Protein AF-A0A4Y2SI49-F1 (afdb_monomer_lite)

Secondary structure (DSSP, 8-state):
--HHHHHHHHHHHHHHHHHHHHHHHHHTT--SS-TTS-TTS---HHHHHHHHHHHHHHHHHTT--HHHHHHHHHHHHHHHHHHHHHHHHHHHHHHHHHHHHHHHHHHHHHHHHHHHHHHHHHHHHHHHHHHHTTPPPPPPPP----

Sequence (146 aa):
MSGVKRKRNVLNVKQKLEILEKLDNGESASTDAEDVLNEENTISHSAALQSVETLLDYMGQRGFDYGDITAVRQICVDIRQEMNKQQKQRRIADFFKAVNIKRKIPSLMLYGMQRVNVQKATYTADLQWNRVSNREPPAPKPRCYH

pLDDT: mean 71.82, std 12.16, range [45.31, 88.44]

Organism: Araneus ventricosus (NCBI:txid182803)

Structure (mmCIF, N/CA/C/O backbone):
data_AF-A0A4Y2SI49-F1
#
_entry.id   AF-A0A4Y2SI49-F1
#
loop_
_atom_site.group_PDB
_atom_site.id
_atom_site.type_symbol
_atom_site.label_atom_id
_atom_site.label_alt_id
_atom_site.label_comp_id
_atom_site.label_asym_id
_atom_site.label_entity_id
_atom_site.label_seq_id
_atom_site.pdbx_PDB_ins_code
_atom_site.Cartn_x
_atom_site.Cartn_y
_atom_site.Cartn_z
_atom_site.occupancy
_atom_site.B_iso_or_equiv
_atom_site.auth_seq_id
_atom_site.auth_comp_id
_atom_site.auth_asym_id
_atom_site.auth_atom_id
_atom_site.pdbx_PDB_model_num
ATOM 1 N N . MET A 1 1 ? -17.425 8.186 36.166 1.00 56.78 1 MET A N 1
ATOM 2 C CA . MET A 1 1 ? -16.327 8.928 35.488 1.00 56.78 1 MET A CA 1
ATOM 3 C C . MET A 1 1 ? -15.488 8.102 34.487 1.00 56.78 1 MET A C 1
ATOM 5 O O . MET A 1 1 ? -14.523 8.631 33.947 1.00 56.78 1 MET A O 1
ATOM 9 N N . SER A 1 2 ? -15.839 6.852 34.151 1.00 60.03 2 SER A N 1
ATOM 10 C CA . SER A 1 2 ? -15.060 5.997 33.226 1.00 60.03 2 SER A CA 1
ATOM 11 C C . SER A 1 2 ? -15.438 6.141 31.738 1.00 60.03 2 SER A C 1
ATOM 13 O O . SER A 1 2 ? -14.561 6.065 30.879 1.00 60.03 2 SER A O 1
ATOM 15 N N . GLY A 1 3 ? -16.711 6.410 31.417 1.00 60.97 3 GLY A N 1
ATOM 16 C CA . GLY A 1 3 ? -17.205 6.467 30.029 1.00 60.97 3 GLY A CA 1
ATOM 17 C C . GLY A 1 3 ? -16.611 7.599 29.179 1.00 60.97 3 GLY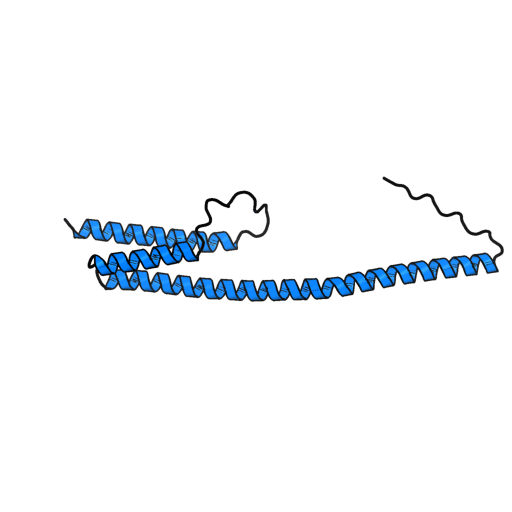 A C 1
ATOM 18 O O . GLY A 1 3 ? -16.219 7.384 28.035 1.00 60.97 3 GLY A O 1
ATOM 19 N N . VAL A 1 4 ? -16.438 8.794 29.754 1.00 63.19 4 VAL A N 1
ATOM 20 C CA . VAL A 1 4 ? -15.885 9.964 29.037 1.00 63.19 4 VAL A CA 1
ATOM 21 C C . VAL A 1 4 ? -14.405 9.759 28.675 1.00 63.19 4 VAL A C 1
ATOM 23 O O . VAL A 1 4 ? -13.933 10.248 27.651 1.00 63.19 4 VAL A O 1
ATOM 26 N N . LYS A 1 5 ? -13.667 8.995 29.490 1.00 65.94 5 LYS A N 1
ATOM 27 C CA . LYS A 1 5 ? -12.247 8.688 29.266 1.00 65.94 5 LYS A CA 1
ATOM 28 C C . LYS A 1 5 ? -12.063 7.665 28.136 1.00 65.94 5 LYS A C 1
ATOM 30 O O . LYS A 1 5 ? -11.164 7.829 27.319 1.00 65.94 5 LYS A O 1
ATOM 35 N N . ARG A 1 6 ? -12.959 6.671 28.031 1.00 64.75 6 ARG A N 1
ATOM 36 C CA . ARG A 1 6 ? -12.984 5.706 26.912 1.00 64.75 6 ARG A CA 1
ATOM 37 C C . ARG A 1 6 ? -13.341 6.376 25.586 1.00 64.75 6 ARG A C 1
ATOM 39 O O . ARG A 1 6 ? -12.621 6.196 24.610 1.00 64.75 6 ARG A O 1
ATOM 46 N N . LYS A 1 7 ? -14.369 7.231 25.578 1.00 68.31 7 LYS A N 1
ATOM 47 C CA . LYS A 1 7 ? -14.828 7.937 24.369 1.00 68.31 7 LYS A CA 1
ATOM 48 C C . LYS A 1 7 ? -13.751 8.854 23.770 1.00 68.31 7 LYS A C 1
ATOM 50 O O . LYS A 1 7 ? -13.622 8.934 22.555 1.00 68.31 7 LYS A O 1
ATOM 55 N N . ARG A 1 8 ? -12.927 9.488 24.616 1.00 72.00 8 ARG A N 1
ATOM 56 C CA . ARG A 1 8 ? -11.757 10.278 24.181 1.00 72.00 8 ARG A CA 1
ATOM 57 C C . ARG A 1 8 ? -10.631 9.417 23.601 1.00 72.00 8 ARG A C 1
ATOM 59 O O . ARG A 1 8 ? -10.000 9.843 22.643 1.00 72.00 8 ARG A O 1
ATOM 66 N N . ASN A 1 9 ? -10.404 8.212 24.131 1.00 67.56 9 ASN A N 1
ATOM 67 C CA . ASN A 1 9 ? -9.410 7.289 23.575 1.00 67.56 9 ASN A CA 1
ATOM 68 C C . ASN A 1 9 ? -9.812 6.770 22.191 1.00 67.56 9 ASN A C 1
ATOM 70 O O . ASN A 1 9 ? -8.967 6.745 21.305 1.00 67.56 9 ASN A O 1
ATOM 74 N N . VAL A 1 10 ? -11.084 6.419 21.980 1.00 64.12 10 VAL A N 1
ATOM 75 C CA . VAL A 1 10 ? -11.582 5.982 20.661 1.00 64.12 10 VAL A CA 1
ATOM 76 C C . VAL A 1 10 ? -11.461 7.105 19.628 1.00 64.12 10 VAL A C 1
ATOM 78 O O . VAL A 1 10 ? -11.003 6.874 18.512 1.00 64.12 10 VAL A O 1
ATOM 81 N N . LEU A 1 11 ? -11.788 8.344 20.011 1.00 72.06 11 LEU A N 1
ATOM 82 C CA . LEU A 1 11 ? -11.623 9.511 19.137 1.00 72.06 11 LEU A CA 1
ATOM 83 C C . LEU A 1 11 ? -10.153 9.778 18.777 1.00 72.06 11 LEU A C 1
ATOM 85 O O . LEU A 1 11 ? -9.850 10.055 17.620 1.00 72.06 11 LEU A O 1
ATOM 89 N N . ASN A 1 12 ? -9.243 9.641 19.743 1.00 73.06 12 ASN A N 1
ATOM 90 C CA . ASN A 1 12 ? -7.802 9.779 19.523 1.00 73.06 12 ASN A CA 1
ATOM 91 C C . ASN A 1 12 ? -7.263 8.679 18.588 1.00 73.06 12 ASN A C 1
ATOM 93 O O . ASN A 1 12 ? -6.484 8.949 17.681 1.00 73.06 12 ASN A O 1
ATOM 97 N N . VAL A 1 13 ? -7.728 7.438 18.762 1.00 68.44 13 VAL A N 1
ATOM 98 C CA . VAL A 1 13 ? -7.405 6.311 17.872 1.00 68.44 13 VAL A CA 1
ATOM 99 C C . VAL A 1 13 ? -7.895 6.568 16.449 1.00 68.44 13 VAL A C 1
ATOM 101 O O . VAL A 1 13 ? -7.137 6.375 15.503 1.00 68.44 13 VAL A O 1
ATOM 104 N N . LYS A 1 14 ? -9.134 7.045 16.291 1.00 73.38 14 LYS A N 1
ATOM 105 C CA . LYS A 1 14 ? -9.708 7.368 14.982 1.00 73.38 14 LYS A CA 1
ATOM 106 C C . LYS A 1 14 ? -8.905 8.456 14.267 1.00 73.38 14 LYS A C 1
ATOM 108 O O . LYS A 1 14 ? -8.603 8.301 13.093 1.00 73.38 14 LYS A O 1
ATOM 113 N N . GLN A 1 15 ? -8.513 9.514 14.979 1.00 71.69 15 GLN A N 1
ATOM 114 C CA . GLN A 1 15 ? -7.659 10.562 14.413 1.00 71.69 15 GLN A CA 1
ATOM 115 C C . GLN A 1 15 ? -6.288 10.027 13.993 1.00 71.69 15 GLN A C 1
ATOM 117 O O . GLN A 1 15 ? -5.806 10.377 12.923 1.00 71.69 15 GLN A O 1
ATOM 122 N N . LYS A 1 16 ? -5.666 9.154 14.794 1.00 74.62 16 LYS A N 1
ATOM 123 C CA . LYS A 1 16 ? -4.390 8.524 14.422 1.00 74.62 16 LYS A CA 1
ATOM 124 C C . LYS A 1 16 ? -4.519 7.629 13.188 1.00 74.62 16 LYS A C 1
ATOM 126 O O . LYS A 1 16 ? -3.635 7.658 12.344 1.00 74.62 16 LYS A O 1
ATOM 131 N N . LEU A 1 17 ? -5.620 6.889 13.062 1.00 70.88 17 LEU A N 1
ATOM 132 C CA . LEU A 1 17 ? -5.926 6.091 11.870 1.00 70.88 17 LEU A CA 1
ATOM 133 C C . LEU A 1 17 ? -6.144 6.962 10.626 1.00 70.88 17 LEU A C 1
ATOM 135 O O . LEU A 1 17 ? -5.609 6.650 9.571 1.00 70.88 17 LEU A O 1
ATOM 139 N N . GLU A 1 18 ? -6.856 8.080 10.760 1.00 69.06 18 GLU A N 1
ATOM 140 C CA . GLU A 1 18 ? -7.077 9.034 9.664 1.00 69.06 18 GLU A CA 1
ATOM 141 C C . GLU A 1 18 ? -5.769 9.721 9.222 1.00 69.06 18 GLU A C 1
ATOM 143 O O . GLU A 1 18 ? -5.576 10.024 8.047 1.00 69.06 18 GLU A O 1
ATOM 148 N N . ILE A 1 19 ? -4.838 9.954 10.155 1.00 69.94 19 ILE A N 1
ATOM 149 C CA . ILE A 1 19 ? -3.495 10.465 9.841 1.00 69.94 19 ILE A CA 1
ATOM 150 C C . ILE A 1 19 ? -2.674 9.411 9.089 1.00 69.94 19 ILE A C 1
ATOM 152 O O . ILE A 1 19 ? -2.001 9.760 8.122 1.00 69.94 19 ILE A O 1
ATOM 156 N N . LEU A 1 20 ? -2.749 8.139 9.495 1.00 66.88 20 LEU A N 1
ATOM 157 C CA . LEU A 1 20 ? -2.086 7.036 8.791 1.00 66.88 20 LEU A CA 1
ATOM 158 C C . LEU A 1 20 ? -2.620 6.873 7.357 1.00 66.88 20 LEU A C 1
ATOM 160 O O . LEU A 1 20 ? -1.829 6.709 6.438 1.00 66.88 20 LEU A O 1
ATOM 164 N N . GLU A 1 21 ? -3.931 7.004 7.148 1.00 64.44 21 GLU A N 1
ATOM 165 C CA . GLU A 1 21 ? -4.563 6.991 5.817 1.00 64.44 21 GLU A CA 1
ATOM 166 C C . GLU A 1 21 ? -4.147 8.192 4.944 1.00 64.44 21 GLU A C 1
ATOM 168 O O . GLU A 1 21 ? -3.957 8.075 3.734 1.00 64.44 21 GLU A O 1
ATOM 173 N N . LYS A 1 22 ? -3.992 9.383 5.532 1.00 67.19 22 LYS A N 1
ATOM 174 C CA . LYS A 1 22 ? -3.549 10.573 4.783 1.00 67.19 22 LYS A CA 1
ATOM 175 C C . LYS A 1 22 ? -2.068 10.521 4.419 1.00 67.19 22 LYS A C 1
ATOM 177 O O . LYS A 1 22 ? -1.712 10.976 3.334 1.00 67.19 22 LYS A O 1
ATOM 182 N N . LEU A 1 23 ? -1.228 9.965 5.294 1.00 62.69 23 LEU A N 1
ATOM 183 C CA . LEU A 1 23 ? 0.173 9.663 4.982 1.00 62.69 23 LEU A CA 1
ATOM 184 C C . LEU A 1 23 ? 0.273 8.694 3.794 1.00 62.69 23 LEU A C 1
ATOM 186 O O . LEU A 1 23 ? 1.018 8.968 2.858 1.00 62.69 23 LEU A O 1
ATOM 190 N N . ASP A 1 24 ? -0.560 7.651 3.785 1.00 56.56 24 ASP A N 1
ATOM 191 C CA . ASP A 1 24 ? -0.653 6.648 2.711 1.00 56.56 24 ASP A CA 1
ATOM 192 C C . ASP A 1 24 ? -1.014 7.266 1.344 1.00 56.56 24 ASP A C 1
ATOM 194 O O . ASP A 1 24 ? -0.416 6.952 0.316 1.00 56.56 24 ASP A O 1
ATOM 198 N N . ASN A 1 25 ? -1.947 8.223 1.325 1.00 61.28 25 ASN A N 1
ATOM 199 C CA . ASN A 1 25 ? -2.358 8.899 0.092 1.00 61.28 25 ASN A CA 1
ATOM 200 C C . ASN A 1 25 ? -1.352 9.965 -0.389 1.00 61.28 25 ASN A C 1
ATOM 202 O O . ASN A 1 25 ? -1.237 10.196 -1.595 1.00 61.28 25 ASN A O 1
ATOM 206 N N . GLY A 1 26 ? -0.614 10.605 0.527 1.00 52.31 26 GLY A N 1
ATOM 207 C CA . GLY A 1 26 ? 0.387 11.631 0.209 1.00 52.31 26 GLY A CA 1
ATOM 208 C C . GLY A 1 26 ? 1.683 11.075 -0.388 1.00 52.31 26 GLY A C 1
ATOM 209 O O . GLY A 1 26 ? 2.279 11.712 -1.256 1.00 52.31 26 GLY A O 1
ATOM 210 N N . GLU A 1 27 ? 2.086 9.865 0.008 1.00 52.47 27 GLU A N 1
ATOM 211 C CA . GLU A 1 27 ? 3.285 9.193 -0.517 1.00 52.47 27 GLU A CA 1
ATOM 212 C C . GLU A 1 27 ? 3.134 8.790 -2.000 1.00 52.47 27 GLU A C 1
ATOM 214 O O . GLU A 1 27 ? 4.109 8.770 -2.750 1.00 52.47 27 GLU A O 1
ATOM 219 N N . SER A 1 28 ? 1.899 8.574 -2.473 1.00 51.19 28 SER A N 1
ATOM 220 C CA . SER A 1 28 ? 1.604 8.243 -3.878 1.00 51.19 28 SER A CA 1
ATOM 221 C C . SER A 1 28 ? 1.787 9.407 -4.869 1.00 51.19 28 SER A C 1
ATOM 223 O O . SER A 1 28 ? 1.893 9.173 -6.074 1.00 51.19 28 SER A O 1
ATOM 225 N N . ALA A 1 29 ? 1.843 10.654 -4.380 1.00 46.59 29 ALA A N 1
ATOM 226 C CA . ALA A 1 29 ? 2.008 11.857 -5.201 1.00 46.59 29 ALA A CA 1
ATOM 227 C C . ALA A 1 29 ? 3.482 12.262 -5.411 1.00 46.59 29 ALA A C 1
ATOM 229 O O . ALA A 1 29 ? 3.766 13.164 -6.202 1.00 46.59 29 ALA A O 1
ATOM 230 N N . SER A 1 30 ? 4.425 11.602 -4.727 1.00 50.28 30 SER A N 1
ATOM 231 C CA . SER A 1 30 ? 5.863 11.845 -4.870 1.00 50.28 30 SER A CA 1
ATOM 232 C C . SER A 1 30 ? 6.409 11.127 -6.107 1.00 50.28 30 SER A C 1
ATOM 234 O O . SER A 1 30 ? 6.943 10.018 -6.059 1.00 50.28 30 SER A O 1
ATOM 236 N N . THR A 1 31 ? 6.245 11.769 -7.257 1.00 55.88 31 THR A N 1
ATOM 237 C CA . THR A 1 31 ? 7.021 11.476 -8.462 1.00 55.88 31 THR A CA 1
ATOM 238 C C . THR A 1 31 ? 7.967 12.644 -8.707 1.00 55.88 31 THR A C 1
ATOM 240 O O . THR A 1 31 ? 7.527 13.675 -9.201 1.00 55.88 31 THR A O 1
ATOM 243 N N . ASP A 1 32 ? 9.250 12.416 -8.407 1.00 53.91 32 ASP A N 1
ATOM 244 C CA . ASP A 1 32 ? 10.424 13.182 -8.863 1.00 53.91 32 ASP A CA 1
ATOM 245 C C . ASP A 1 32 ? 10.852 14.407 -8.019 1.00 53.91 32 ASP A C 1
ATOM 247 O O . ASP A 1 32 ? 10.442 15.531 -8.289 1.00 53.91 32 ASP A O 1
ATOM 251 N N . ALA A 1 33 ? 11.703 14.172 -7.005 1.00 47.22 33 ALA A N 1
ATOM 252 C CA . ALA A 1 33 ? 12.904 14.963 -6.664 1.00 47.22 33 ALA A CA 1
ATOM 253 C C . ALA A 1 33 ? 13.556 14.436 -5.360 1.00 47.22 33 ALA A C 1
ATOM 255 O O . ALA A 1 33 ? 12.941 14.461 -4.302 1.00 47.22 33 ALA A O 1
ATOM 256 N N . GLU A 1 34 ? 14.805 13.966 -5.468 1.00 47.88 34 GLU A N 1
ATOM 257 C CA . GLU A 1 34 ? 15.787 13.698 -4.392 1.00 47.88 34 GLU A CA 1
ATOM 258 C C . GLU A 1 34 ? 15.342 12.893 -3.150 1.00 47.88 34 GLU A C 1
ATOM 260 O O . GLU A 1 34 ? 15.058 13.399 -2.068 1.00 47.88 34 GLU A O 1
ATOM 265 N N . ASP A 1 35 ? 15.454 11.576 -3.310 1.00 52.78 35 ASP A N 1
ATOM 266 C CA . ASP A 1 35 ? 15.383 10.504 -2.310 1.00 52.78 35 ASP A CA 1
ATOM 267 C C . ASP A 1 35 ? 16.602 10.467 -1.350 1.00 52.78 35 ASP A C 1
ATOM 269 O O . ASP A 1 35 ? 17.272 9.446 -1.226 1.00 52.78 35 ASP A O 1
ATOM 273 N N . VAL A 1 36 ? 16.975 11.593 -0.721 1.00 51.03 36 VAL A N 1
ATOM 274 C CA . VAL A 1 36 ? 18.181 11.659 0.150 1.00 51.03 36 VAL A CA 1
ATOM 275 C C . VAL A 1 36 ? 17.897 12.094 1.596 1.00 51.03 36 VAL A C 1
ATOM 277 O O . VAL A 1 36 ? 18.781 11.999 2.438 1.00 51.03 36 VAL A O 1
ATOM 280 N N . LEU A 1 37 ? 16.677 12.508 1.961 1.00 45.31 37 LEU A N 1
ATOM 281 C CA . LEU A 1 37 ? 1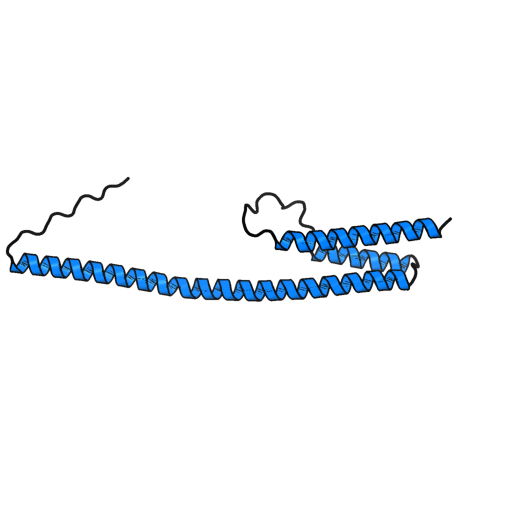6.417 13.065 3.306 1.00 45.31 37 LEU A CA 1
ATOM 282 C C . LEU A 1 37 ? 15.167 12.531 4.025 1.00 45.31 37 LEU A C 1
ATOM 284 O O . LEU A 1 37 ? 14.573 13.263 4.813 1.00 45.31 37 LEU A O 1
ATOM 288 N N . ASN A 1 38 ? 14.749 11.280 3.801 1.00 48.06 38 ASN A N 1
ATOM 289 C CA . ASN A 1 38 ? 13.566 10.744 4.498 1.00 48.06 38 ASN A CA 1
ATOM 290 C C . ASN A 1 38 ? 13.745 9.361 5.153 1.00 48.06 38 ASN A C 1
ATOM 292 O O . ASN A 1 38 ? 12.761 8.661 5.395 1.00 48.06 38 ASN A O 1
ATOM 296 N N . GLU A 1 39 ? 14.984 8.993 5.501 1.00 47.53 39 GLU A N 1
ATOM 297 C CA . GLU A 1 39 ? 15.314 7.750 6.229 1.00 47.53 39 GLU A CA 1
ATOM 298 C C . GLU A 1 39 ? 14.810 7.714 7.688 1.00 47.53 39 GLU A C 1
ATOM 300 O O . GLU A 1 39 ? 14.875 6.665 8.323 1.00 47.53 39 GLU A O 1
ATOM 305 N N . GLU A 1 40 ? 14.260 8.810 8.230 1.00 45.34 40 GLU A N 1
ATOM 306 C CA . GLU A 1 40 ? 13.867 8.883 9.650 1.00 45.34 40 GLU A CA 1
ATOM 307 C C . GLU A 1 40 ? 12.355 9.042 9.911 1.00 45.34 40 GLU A C 1
ATOM 309 O O . GLU A 1 40 ? 11.931 9.081 11.063 1.00 45.34 40 GLU A O 1
ATOM 314 N N . ASN A 1 41 ? 11.509 9.069 8.873 1.00 48.88 41 ASN A N 1
ATOM 315 C CA . ASN A 1 41 ? 10.042 9.120 9.033 1.00 48.88 41 ASN A CA 1
ATOM 316 C C . ASN A 1 41 ? 9.287 8.046 8.234 1.00 48.88 41 ASN A C 1
ATOM 318 O O . ASN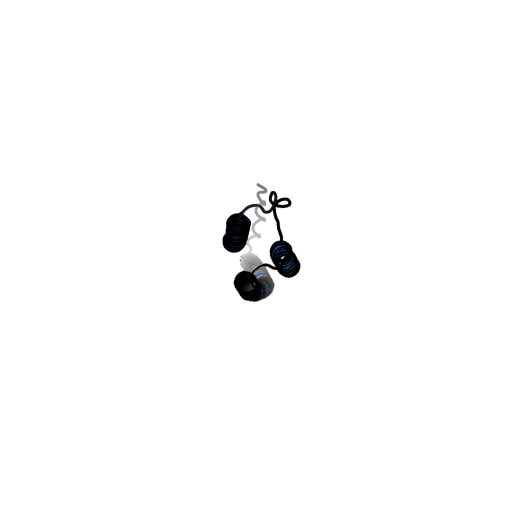 A 1 41 ? 8.063 8.095 8.092 1.00 48.88 41 ASN A O 1
ATOM 322 N N . THR A 1 42 ? 10.007 7.032 7.757 1.00 49.50 42 THR A N 1
ATOM 323 C CA . THR A 1 42 ? 9.467 5.886 7.023 1.00 49.50 42 THR A CA 1
ATOM 324 C C . THR A 1 42 ? 8.837 4.888 7.998 1.00 49.50 42 THR A C 1
ATOM 326 O O . THR A 1 42 ? 9.329 3.780 8.221 1.00 49.50 42 THR A O 1
ATOM 329 N N . ILE A 1 43 ? 7.711 5.255 8.615 1.00 53.84 43 ILE A N 1
ATOM 330 C CA . ILE A 1 43 ? 6.822 4.232 9.171 1.00 53.84 43 ILE A CA 1
ATOM 331 C C . ILE A 1 43 ? 6.296 3.452 7.965 1.00 53.84 43 ILE A C 1
ATOM 333 O O . ILE A 1 43 ? 5.327 3.853 7.332 1.00 53.84 43 ILE A O 1
ATOM 337 N N . SER A 1 44 ? 6.976 2.351 7.633 1.00 66.50 44 SER A N 1
ATOM 338 C CA . SER A 1 44 ? 6.546 1.404 6.604 1.00 66.50 44 SER A CA 1
ATOM 339 C C . SER A 1 44 ? 5.063 1.088 6.793 1.00 66.50 44 SER A C 1
ATOM 341 O O . SER A 1 44 ? 4.615 0.902 7.929 1.00 66.50 44 SER A O 1
ATOM 343 N N . HIS A 1 45 ? 4.304 0.948 5.703 1.00 65.44 45 HIS A N 1
ATOM 344 C CA . HIS A 1 45 ? 2.892 0.556 5.766 1.00 65.44 45 HIS A CA 1
ATOM 345 C C . HIS A 1 45 ? 2.666 -0.679 6.656 1.00 65.44 45 HIS A C 1
ATOM 347 O O . HIS A 1 45 ? 1.654 -0.787 7.342 1.00 65.44 45 HIS A O 1
ATOM 353 N N . SER A 1 46 ? 3.639 -1.596 6.712 1.00 70.38 46 SER A N 1
ATOM 354 C CA . SER A 1 46 ? 3.609 -2.751 7.613 1.00 70.38 46 SER A CA 1
ATOM 355 C C . SER A 1 46 ? 3.673 -2.371 9.095 1.00 70.38 46 SER A C 1
ATOM 357 O O . SER A 1 46 ? 2.989 -2.985 9.907 1.00 70.38 46 SER A O 1
ATOM 359 N N . ALA A 1 47 ? 4.465 -1.360 9.455 1.00 74.81 47 ALA A N 1
ATOM 360 C CA . ALA A 1 47 ? 4.602 -0.860 10.820 1.00 74.81 47 ALA A CA 1
ATOM 361 C C . ALA A 1 47 ? 3.346 -0.096 11.267 1.00 74.81 47 ALA A C 1
ATOM 363 O O . ALA A 1 47 ? 2.875 -0.287 12.390 1.00 74.81 47 ALA A O 1
ATOM 364 N N . ALA A 1 48 ? 2.743 0.693 10.369 1.00 73.12 48 ALA A N 1
ATOM 365 C CA . ALA A 1 48 ? 1.443 1.316 10.609 1.00 73.12 48 ALA A CA 1
ATOM 366 C C . ALA A 1 48 ? 0.367 0.251 10.869 1.00 73.12 48 ALA A C 1
ATOM 368 O O . ALA A 1 48 ? -0.364 0.328 11.856 1.00 73.12 48 ALA A O 1
ATOM 369 N N . LEU A 1 49 ? 0.321 -0.797 10.048 1.00 77.00 49 LEU A N 1
ATOM 370 C CA . LEU A 1 49 ? -0.670 -1.860 10.174 1.00 77.00 49 LEU A CA 1
ATOM 371 C C . LEU A 1 49 ? -0.461 -2.727 11.426 1.00 77.00 49 LEU A C 1
ATOM 373 O O . LEU A 1 49 ? -1.424 -3.007 12.141 1.00 77.00 49 LEU A O 1
ATOM 377 N N . GLN A 1 50 ? 0.790 -3.054 11.761 1.00 80.88 50 GLN A N 1
ATOM 378 C CA . GLN A 1 50 ? 1.134 -3.709 13.028 1.00 80.88 50 GLN A CA 1
ATOM 379 C C . GLN A 1 50 ? 0.725 -2.872 14.244 1.00 80.88 50 GLN A C 1
ATOM 381 O O . GLN A 1 50 ? 0.271 -3.423 15.248 1.00 80.88 50 GLN A O 1
ATOM 386 N N . SER A 1 51 ? 0.834 -1.542 14.168 1.00 76.31 51 SER A N 1
ATOM 387 C CA . SER A 1 51 ? 0.394 -0.670 15.262 1.00 76.31 51 SER A CA 1
ATOM 388 C C . SER A 1 51 ? -1.123 -0.759 15.499 1.00 76.31 51 SER A C 1
ATOM 390 O O . SER A 1 51 ? -1.574 -0.745 16.646 1.00 76.31 51 SER A O 1
ATOM 392 N N . VAL A 1 52 ? -1.909 -0.939 14.430 1.00 79.25 52 VAL A N 1
ATOM 393 C CA . VAL A 1 52 ? -3.370 -1.114 14.491 1.00 79.25 52 VAL A CA 1
ATOM 394 C C . VAL A 1 52 ? -3.747 -2.506 15.006 1.00 79.25 52 VAL A C 1
ATOM 396 O O . VAL A 1 52 ? -4.684 -2.628 15.795 1.00 79.25 52 VAL A O 1
ATOM 399 N N . GLU A 1 53 ? -3.007 -3.551 14.629 1.00 83.56 53 GLU A N 1
ATOM 400 C CA . GLU A 1 53 ? -3.184 -4.903 15.183 1.00 83.56 53 GLU A CA 1
ATOM 401 C C . GLU A 1 53 ? -2.892 -4.942 16.688 1.00 83.56 53 GLU A C 1
ATOM 403 O O . GLU A 1 53 ? -3.730 -5.395 17.466 1.00 83.56 53 GLU A O 1
ATOM 408 N N . THR A 1 54 ? -1.767 -4.363 17.115 1.00 85.06 54 THR A N 1
ATOM 409 C CA . THR A 1 54 ? -1.400 -4.277 18.541 1.00 85.06 54 THR A CA 1
ATOM 410 C C . THR A 1 54 ? -2.458 -3.518 19.352 1.00 85.06 54 THR A C 1
ATOM 412 O O . THR A 1 54 ? -2.755 -3.851 20.502 1.00 85.06 54 THR A O 1
ATOM 415 N N . LEU A 1 55 ? -3.066 -2.491 18.751 1.00 82.62 55 LEU A N 1
ATOM 416 C CA . LEU A 1 55 ? -4.152 -1.741 19.371 1.00 82.62 55 LEU A CA 1
ATOM 417 C C . LEU A 1 55 ? -5.429 -2.578 19.514 1.00 82.62 55 LEU A C 1
ATOM 419 O O . LEU A 1 55 ? -6.094 -2.497 20.549 1.00 82.62 55 LEU A O 1
ATOM 423 N N . LEU A 1 56 ? -5.773 -3.379 18.506 1.00 84.50 56 LEU A N 1
ATOM 424 C CA . LEU A 1 56 ? -6.916 -4.288 18.568 1.00 84.50 56 LEU A CA 1
ATOM 425 C C . LEU A 1 56 ? -6.741 -5.343 19.664 1.00 84.50 56 LEU A C 1
ATOM 427 O O . LEU A 1 56 ? -7.697 -5.604 20.399 1.00 84.50 56 LEU A O 1
ATOM 431 N N . ASP A 1 57 ? -5.532 -5.880 19.830 1.00 85.56 57 ASP A N 1
ATOM 432 C CA . ASP A 1 57 ? -5.212 -6.827 20.904 1.00 85.56 57 ASP A CA 1
ATOM 433 C C . ASP A 1 57 ? -5.353 -6.175 22.285 1.00 85.56 57 ASP A C 1
ATOM 435 O O . ASP A 1 57 ? -5.989 -6.728 23.188 1.00 85.56 57 ASP A O 1
ATOM 439 N N . TYR A 1 58 ? -4.860 -4.943 22.434 1.00 83.62 58 TYR A N 1
ATOM 440 C CA . TYR A 1 58 ? -5.043 -4.156 23.653 1.00 83.62 58 TYR A CA 1
ATOM 441 C C . TYR A 1 58 ? -6.525 -3.866 23.952 1.00 83.62 58 TYR A C 1
ATOM 443 O O . TYR A 1 58 ? -6.961 -3.965 25.104 1.00 83.62 58 TYR A O 1
ATOM 451 N N . MET A 1 59 ? -7.320 -3.514 22.936 1.00 81.25 59 MET A N 1
ATOM 452 C CA . MET A 1 59 ? -8.752 -3.239 23.099 1.00 81.25 59 MET A CA 1
ATOM 453 C C . MET A 1 59 ? -9.540 -4.503 23.467 1.00 81.25 59 MET A C 1
ATOM 455 O O . MET A 1 59 ? -10.428 -4.432 24.322 1.00 81.25 59 MET A O 1
ATOM 459 N N . GLY A 1 60 ? -9.175 -5.651 22.889 1.00 81.38 60 GLY A N 1
ATOM 460 C CA . GLY A 1 60 ? -9.737 -6.958 23.231 1.00 81.38 60 GLY A CA 1
ATOM 461 C C . GLY A 1 60 ? -9.426 -7.378 24.669 1.00 81.38 60 GLY A C 1
ATOM 462 O O . GLY A 1 60 ? -10.316 -7.839 25.379 1.00 81.38 60 GLY A O 1
ATOM 463 N N . GLN A 1 61 ? -8.199 -7.139 25.143 1.00 81.25 61 GLN A N 1
ATOM 464 C CA . GLN A 1 61 ? -7.801 -7.456 26.522 1.00 81.25 61 GLN A CA 1
ATOM 465 C C . GLN A 1 61 ? -8.432 -6.532 27.570 1.00 81.25 61 GLN A C 1
ATOM 467 O O . GLN A 1 61 ? -8.715 -6.954 28.690 1.00 81.25 61 GLN A O 1
ATOM 472 N N . ARG A 1 62 ? -8.649 -5.256 27.235 1.00 81.00 62 ARG A N 1
ATOM 473 C CA . ARG A 1 62 ? -9.121 -4.238 28.189 1.00 81.00 62 ARG A CA 1
ATOM 474 C C . ARG A 1 62 ? -10.649 -4.119 28.255 1.00 81.00 62 ARG A C 1
ATOM 476 O O . ARG A 1 62 ? -11.153 -3.222 28.935 1.00 81.00 62 ARG A O 1
ATOM 483 N N . GLY A 1 63 ? -11.366 -5.014 27.568 1.00 80.38 63 GLY A N 1
ATOM 484 C CA . GLY A 1 63 ? -12.827 -5.101 27.578 1.00 80.38 63 GLY A CA 1
ATOM 485 C C . GLY A 1 63 ? -13.509 -3.877 26.966 1.00 80.38 63 GLY A C 1
ATOM 486 O O . GLY A 1 63 ? -14.462 -3.358 27.546 1.00 80.38 63 GLY A O 1
ATOM 487 N N . PHE A 1 64 ? -12.980 -3.358 25.852 1.00 78.31 64 PHE A N 1
ATOM 488 C CA . PHE A 1 64 ? -13.669 -2.319 25.079 1.00 78.31 64 PHE A CA 1
ATOM 489 C C . PHE A 1 64 ? -14.956 -2.860 24.441 1.00 78.31 64 PHE A C 1
ATOM 491 O O . PHE A 1 64 ? -15.093 -4.064 24.227 1.00 78.31 64 PHE A O 1
ATOM 498 N N . ASP A 1 65 ? -15.895 -1.961 24.132 1.00 84.31 65 ASP A N 1
ATOM 499 C CA . ASP A 1 65 ? -17.172 -2.341 23.531 1.00 84.31 65 ASP A CA 1
ATOM 500 C C . ASP A 1 65 ? -16.946 -3.027 22.178 1.00 84.31 65 ASP A C 1
ATOM 502 O O . ASP A 1 65 ? -16.166 -2.573 21.337 1.00 84.31 65 ASP A O 1
ATOM 506 N N . TYR A 1 66 ? -17.665 -4.126 21.953 1.00 81.75 66 TYR A N 1
ATOM 507 C CA . TYR A 1 66 ? -17.523 -4.950 20.751 1.00 81.75 66 TYR A CA 1
ATOM 508 C C . TYR A 1 66 ? -17.764 -4.153 19.457 1.00 81.75 66 TYR A C 1
ATOM 510 O O . TYR A 1 66 ? -17.108 -4.394 18.444 1.00 81.75 66 TYR A O 1
ATOM 518 N N . GLY A 1 67 ? -18.654 -3.154 19.504 1.00 84.06 67 GLY A N 1
ATOM 519 C CA . GLY A 1 67 ? -18.895 -2.235 18.390 1.00 84.06 67 GLY A CA 1
ATOM 520 C C . GLY A 1 67 ? -17.660 -1.408 18.018 1.00 84.06 67 GLY A C 1
ATOM 521 O O . GLY A 1 67 ? -17.309 -1.340 16.842 1.00 84.06 67 GLY A O 1
ATOM 522 N N . ASP A 1 68 ? -16.949 -0.858 19.009 1.00 79.44 68 ASP A N 1
ATOM 523 C CA . ASP A 1 68 ? -15.733 -0.064 18.786 1.00 79.44 68 ASP A CA 1
ATOM 524 C C . ASP A 1 68 ? -14.592 -0.934 18.235 1.00 79.44 68 ASP A C 1
ATOM 526 O O . ASP A 1 68 ? -13.881 -0.530 17.315 1.00 79.44 68 ASP A O 1
ATOM 530 N N . ILE A 1 69 ? -14.447 -2.161 18.750 1.00 84.25 69 ILE A N 1
ATOM 531 C CA . ILE A 1 69 ? -13.459 -3.136 18.257 1.00 84.25 69 ILE A CA 1
ATOM 532 C C . ILE A 1 69 ? -13.750 -3.510 16.796 1.00 84.25 69 ILE A C 1
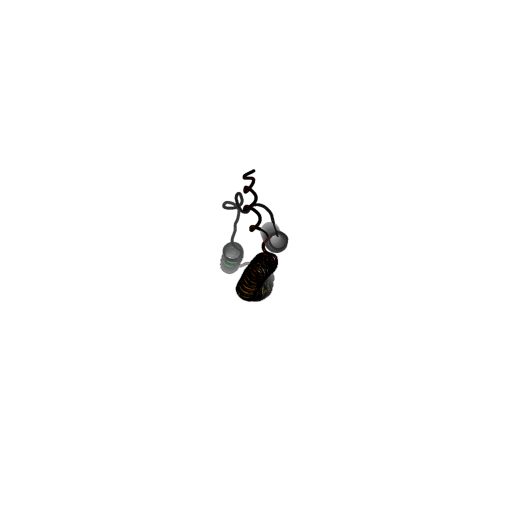ATOM 534 O O . ILE A 1 69 ? -12.834 -3.594 15.976 1.00 84.25 69 ILE A O 1
ATOM 538 N N . THR A 1 70 ? -15.024 -3.713 16.455 1.00 86.88 70 THR A N 1
ATOM 539 C CA . THR A 1 70 ? -15.440 -4.086 15.095 1.00 86.88 70 THR A CA 1
ATOM 540 C C . THR A 1 70 ? -15.225 -2.939 14.108 1.00 86.88 70 THR A C 1
ATOM 542 O O . THR A 1 70 ? -14.726 -3.168 13.008 1.00 86.88 70 THR A O 1
ATOM 545 N N . ALA A 1 71 ? -15.510 -1.698 14.512 1.00 84.06 71 ALA A N 1
ATOM 546 C CA . ALA A 1 71 ? -15.264 -0.519 13.683 1.00 84.06 71 ALA A CA 1
ATOM 547 C C . ALA A 1 71 ? -13.771 -0.348 13.345 1.00 84.06 71 ALA A C 1
ATOM 549 O O . ALA A 1 71 ? -13.421 -0.121 12.189 1.00 84.06 71 ALA A O 1
ATOM 550 N N . VAL A 1 72 ? -12.877 -0.523 14.327 1.00 81.50 72 VAL A N 1
ATOM 551 C CA . VAL A 1 72 ? -11.419 -0.460 14.103 1.00 81.50 72 VAL A CA 1
ATOM 552 C C . VAL A 1 72 ? -10.936 -1.620 13.222 1.00 81.50 72 VAL A C 1
ATOM 554 O O . VAL A 1 72 ? -10.088 -1.418 12.351 1.00 81.50 72 VAL A O 1
ATOM 557 N N . ARG A 1 73 ? -11.498 -2.826 13.390 1.00 85.94 73 ARG A N 1
ATOM 558 C CA . ARG A 1 73 ? -11.206 -3.971 12.508 1.00 85.94 73 ARG A CA 1
ATOM 559 C C . ARG A 1 73 ? -11.594 -3.702 11.059 1.00 85.94 73 ARG A C 1
ATOM 561 O O . ARG A 1 73 ? -10.811 -4.038 10.177 1.00 85.94 73 ARG A O 1
ATOM 568 N N . GLN A 1 74 ? -12.754 -3.097 10.817 1.00 85.94 74 GLN A N 1
ATOM 569 C CA . GLN A 1 74 ? -13.210 -2.795 9.461 1.00 85.94 74 GLN A CA 1
ATOM 570 C C . GLN A 1 74 ? -12.256 -1.823 8.756 1.00 85.94 74 GLN A C 1
ATOM 572 O O . GLN A 1 74 ? -11.793 -2.119 7.661 1.00 85.94 74 GLN A O 1
ATOM 577 N N . ILE A 1 75 ? -11.855 -0.747 9.439 1.00 82.81 75 ILE A N 1
ATOM 578 C CA . ILE A 1 75 ? -10.880 0.222 8.912 1.00 82.81 75 ILE A CA 1
ATOM 579 C C . ILE A 1 75 ? -9.550 -0.468 8.567 1.00 82.81 75 ILE A C 1
ATOM 581 O O . ILE A 1 75 ? -8.977 -0.234 7.507 1.00 82.81 75 ILE A O 1
ATOM 585 N N . CYS A 1 76 ? -9.069 -1.369 9.430 1.00 82.69 76 CYS A N 1
ATOM 586 C CA . CYS A 1 76 ? -7.845 -2.133 9.172 1.00 82.69 76 CYS A CA 1
ATOM 587 C C . CYS A 1 76 ? -7.954 -3.009 7.906 1.00 82.69 76 CYS A C 1
ATOM 589 O O . CYS A 1 76 ? -7.005 -3.106 7.126 1.00 82.69 76 CYS A O 1
ATOM 591 N N . VAL A 1 77 ? -9.112 -3.637 7.679 1.00 85.56 77 VAL A N 1
ATOM 592 C CA . VAL A 1 77 ? -9.369 -4.442 6.475 1.00 85.56 77 VAL A CA 1
ATOM 593 C C . VAL A 1 77 ? -9.422 -3.567 5.224 1.00 85.56 77 VAL A C 1
ATOM 595 O O . VAL A 1 77 ? -8.809 -3.931 4.219 1.00 85.56 77 VAL A O 1
ATOM 598 N N . ASP A 1 78 ? -10.095 -2.420 5.289 1.00 83.75 78 ASP A N 1
ATOM 599 C CA . ASP A 1 78 ? -10.226 -1.499 4.158 1.00 83.75 78 ASP A CA 1
ATOM 600 C C . ASP A 1 78 ? -8.842 -0.973 3.720 1.00 83.75 78 ASP A C 1
ATOM 602 O O . ASP A 1 78 ? -8.504 -1.040 2.536 1.00 83.75 78 ASP A O 1
ATOM 606 N N . ILE A 1 79 ? -7.980 -0.602 4.678 1.00 79.25 79 ILE A N 1
ATOM 607 C CA . ILE A 1 79 ? -6.582 -0.202 4.423 1.00 79.25 79 ILE A CA 1
ATOM 608 C C . ILE A 1 79 ? -5.790 -1.341 3.756 1.00 79.25 79 ILE A C 1
ATOM 610 O O . ILE A 1 79 ? -5.139 -1.132 2.732 1.00 79.25 79 ILE A O 1
ATOM 614 N N . ARG A 1 80 ? -5.875 -2.584 4.266 1.00 82.50 80 ARG A N 1
ATOM 615 C CA . ARG A 1 80 ? -5.199 -3.745 3.637 1.00 82.50 80 ARG A CA 1
ATOM 616 C C . ARG A 1 80 ? -5.640 -3.971 2.198 1.00 82.50 80 ARG A C 1
ATOM 618 O O . ARG A 1 80 ? -4.843 -4.413 1.364 1.00 82.50 80 ARG A O 1
ATOM 625 N N . GLN A 1 81 ? -6.925 -3.782 1.921 1.00 85.25 81 GLN A N 1
ATOM 626 C CA . GLN A 1 81 ? -7.452 -3.961 0.575 1.00 85.25 81 GLN A CA 1
ATOM 627 C C . GLN A 1 81 ? -6.914 -2.888 -0.363 1.00 85.25 81 GLN A C 1
ATOM 629 O O . GLN A 1 81 ? -6.493 -3.226 -1.471 1.00 85.25 81 GLN A O 1
ATOM 634 N N . GLU A 1 82 ? -6.882 -1.635 0.079 1.00 82.56 82 GLU A N 1
ATOM 635 C CA . GLU A 1 82 ? -6.378 -0.528 -0.729 1.00 82.56 82 GLU A CA 1
ATOM 636 C C . GLU A 1 82 ? -4.884 -0.682 -1.040 1.00 82.56 82 GLU A C 1
ATOM 638 O O . GLU A 1 82 ? -4.491 -0.661 -2.210 1.00 82.56 82 GLU A O 1
ATOM 643 N N . MET A 1 83 ? -4.073 -1.035 -0.039 1.00 78.19 83 MET A N 1
ATOM 644 C CA . MET A 1 83 ? -2.652 -1.352 -0.229 1.00 78.19 83 MET A CA 1
ATOM 645 C C . MET A 1 83 ? -2.428 -2.451 -1.276 1.00 78.19 83 MET A C 1
ATOM 647 O O . MET A 1 83 ? -1.551 -2.354 -2.137 1.00 78.19 83 MET A O 1
ATOM 651 N N . ASN A 1 84 ? -3.236 -3.515 -1.241 1.00 84.25 84 ASN A N 1
ATOM 652 C CA . ASN A 1 84 ? -3.132 -4.598 -2.216 1.00 84.25 84 ASN A CA 1
ATOM 653 C C . ASN A 1 84 ? -3.467 -4.139 -3.643 1.00 84.25 84 ASN A C 1
ATOM 655 O O . ASN A 1 84 ? -2.896 -4.672 -4.601 1.00 84.25 84 ASN A O 1
ATOM 659 N N . LYS A 1 85 ? -4.381 -3.175 -3.816 1.00 85.50 85 LYS A N 1
ATOM 660 C CA . LYS A 1 85 ? -4.673 -2.590 -5.134 1.00 85.50 85 LYS A CA 1
ATOM 661 C C . LYS A 1 85 ? -3.493 -1.758 -5.627 1.00 85.50 85 LYS A C 1
ATOM 663 O O . LYS A 1 85 ? -3.031 -1.996 -6.745 1.00 85.50 85 LYS A O 1
ATOM 668 N N . GLN A 1 86 ? -2.962 -0.868 -4.788 1.00 81.06 86 GLN A N 1
ATOM 669 C CA . GLN A 1 86 ? -1.805 -0.038 -5.134 1.00 81.06 86 GLN A CA 1
ATOM 670 C C . GLN A 1 86 ? -0.572 -0.890 -5.462 1.00 81.06 86 GLN A C 1
ATOM 672 O O . GLN A 1 86 ? 0.079 -0.689 -6.488 1.00 81.06 86 GLN A O 1
ATOM 677 N N . GLN A 1 87 ? -0.285 -1.923 -4.665 1.00 82.19 87 GLN A N 1
ATOM 678 C CA . GLN A 1 87 ? 0.849 -2.811 -4.918 1.00 82.19 87 GLN A CA 1
ATOM 679 C C . GLN A 1 87 ? 0.699 -3.574 -6.243 1.00 82.19 87 GLN A C 1
ATOM 681 O O . GLN A 1 87 ? 1.680 -3.759 -6.967 1.00 82.19 87 GLN A O 1
ATOM 686 N N . LYS A 1 88 ? -0.519 -4.003 -6.600 1.00 86.00 88 LYS A N 1
ATOM 687 C CA . LYS A 1 88 ? -0.789 -4.620 -7.909 1.00 86.00 88 LYS A CA 1
ATOM 688 C C . LYS A 1 88 ? -0.567 -3.633 -9.053 1.00 86.00 88 LYS A C 1
ATOM 690 O O . LYS A 1 88 ? 0.070 -4.006 -10.036 1.00 86.00 88 LYS A O 1
ATOM 695 N N . GLN A 1 89 ? -1.034 -2.391 -8.922 1.00 82.06 89 GLN A N 1
ATOM 696 C CA . GLN A 1 89 ? -0.791 -1.347 -9.922 1.00 82.06 89 GLN A CA 1
ATOM 697 C C . GLN A 1 89 ? 0.705 -1.064 -10.092 1.00 82.06 89 GLN A C 1
ATOM 699 O O . GLN A 1 89 ? 1.187 -1.049 -11.224 1.00 82.06 89 GLN A O 1
ATOM 704 N N . ARG A 1 90 ? 1.458 -0.948 -8.990 1.00 86.50 90 ARG A N 1
ATOM 705 C CA . ARG A 1 90 ? 2.916 -0.762 -9.013 1.00 86.50 90 ARG A CA 1
ATOM 706 C C . ARG A 1 90 ? 3.623 -1.913 -9.728 1.00 86.50 90 ARG A C 1
ATOM 708 O O . ARG A 1 90 ? 4.391 -1.671 -10.649 1.00 86.50 90 ARG A O 1
ATOM 715 N N . ARG A 1 91 ? 3.276 -3.168 -9.406 1.00 86.19 91 ARG A N 1
ATOM 716 C CA . ARG A 1 91 ? 3.822 -4.357 -10.094 1.00 86.19 91 ARG A CA 1
ATOM 717 C C . ARG A 1 91 ? 3.547 -4.342 -11.600 1.00 86.19 91 ARG A C 1
ATOM 719 O O . ARG A 1 91 ? 4.420 -4.715 -12.380 1.00 86.19 91 ARG A O 1
ATOM 726 N N . ILE A 1 92 ? 2.352 -3.919 -12.015 1.00 87.50 92 ILE A N 1
ATOM 727 C CA . ILE A 1 92 ? 1.994 -3.798 -13.436 1.00 87.50 92 ILE A CA 1
ATOM 728 C C . ILE A 1 92 ? 2.816 -2.684 -14.104 1.00 87.50 92 ILE A C 1
ATOM 730 O O . ILE A 1 92 ? 3.385 -2.903 -15.174 1.00 87.50 92 ILE A O 1
ATOM 734 N N . ALA A 1 93 ? 2.924 -1.512 -13.474 1.00 85.88 93 ALA A N 1
ATOM 735 C CA . ALA A 1 93 ? 3.705 -0.388 -13.990 1.00 85.88 93 ALA A CA 1
ATOM 736 C C . ALA A 1 93 ? 5.198 -0.735 -14.120 1.00 85.88 93 ALA A C 1
ATOM 738 O O . ALA A 1 93 ? 5.798 -0.494 -15.171 1.00 85.88 93 ALA A O 1
ATOM 739 N N . ASP A 1 94 ? 5.775 -1.375 -13.103 1.00 86.50 94 ASP A N 1
ATOM 740 C CA . ASP A 1 94 ? 7.168 -1.826 -13.097 1.00 86.50 94 ASP A CA 1
ATOM 741 C C . ASP A 1 94 ? 7.429 -2.860 -14.200 1.00 86.50 94 ASP A C 1
ATOM 743 O O . ASP A 1 94 ? 8.446 -2.786 -14.897 1.00 86.50 94 ASP A O 1
ATOM 747 N N . PHE A 1 95 ? 6.483 -3.775 -14.436 1.00 88.44 95 PHE A N 1
ATOM 748 C CA . PHE A 1 95 ? 6.559 -4.726 -15.544 1.00 88.44 95 PHE A CA 1
ATOM 749 C C . PHE A 1 95 ? 6.601 -4.015 -16.905 1.00 88.44 95 PHE A C 1
ATOM 751 O O . PHE A 1 95 ? 7.479 -4.295 -17.727 1.00 88.44 95 PHE A O 1
ATOM 758 N N . PHE A 1 96 ? 5.702 -3.057 -17.145 1.00 84.06 96 PHE A N 1
ATOM 759 C CA . PHE A 1 96 ? 5.697 -2.290 -18.395 1.00 84.06 96 PHE A CA 1
ATOM 760 C C . PHE A 1 96 ? 6.950 -1.422 -18.557 1.00 84.06 96 PHE A C 1
ATOM 762 O O . PHE A 1 96 ? 7.496 -1.342 -19.662 1.00 84.06 96 PHE A O 1
ATOM 769 N N . LYS A 1 97 ? 7.458 -0.827 -17.472 1.00 81.94 97 LYS A N 1
ATOM 770 C CA . LYS A 1 97 ? 8.727 -0.085 -17.462 1.00 81.94 97 LYS A CA 1
ATOM 771 C C . LYS A 1 97 ? 9.891 -0.991 -17.873 1.00 81.94 97 LYS A C 1
ATOM 773 O O . LYS A 1 97 ? 10.651 -0.633 -18.775 1.00 81.94 97 LYS A O 1
ATOM 778 N N . ALA A 1 98 ? 9.983 -2.191 -17.298 1.00 83.19 98 ALA A N 1
ATOM 779 C CA . ALA A 1 98 ? 11.015 -3.171 -17.630 1.00 83.19 98 ALA A CA 1
ATOM 780 C C . ALA A 1 98 ? 10.934 -3.635 -19.097 1.00 83.19 98 ALA A C 1
ATOM 782 O O . ALA A 1 98 ? 11.950 -3.658 -19.799 1.00 83.19 98 ALA A O 1
ATOM 783 N N . VAL A 1 99 ? 9.732 -3.951 -19.596 1.00 83.94 99 VAL A N 1
ATOM 784 C CA . VAL A 1 99 ? 9.527 -4.366 -20.996 1.00 83.94 99 VAL A CA 1
ATOM 785 C C . VAL A 1 99 ? 9.874 -3.239 -21.971 1.00 83.94 99 VAL A C 1
ATOM 787 O O . VAL A 1 99 ? 10.523 -3.492 -22.988 1.00 83.94 99 VAL A O 1
ATOM 790 N N . ASN A 1 100 ? 9.504 -1.993 -21.667 1.00 80.06 100 ASN A N 1
ATOM 791 C CA . ASN A 1 100 ? 9.824 -0.849 -22.522 1.00 80.06 100 ASN A CA 1
ATOM 792 C C . ASN A 1 100 ? 11.328 -0.550 -22.563 1.00 80.06 100 ASN A C 1
ATOM 794 O O . ASN A 1 100 ? 11.864 -0.339 -23.652 1.00 80.06 100 ASN A O 1
ATOM 798 N N . ILE A 1 101 ? 12.035 -0.604 -21.429 1.00 76.94 101 ILE A N 1
ATOM 799 C CA . ILE A 1 101 ? 13.504 -0.476 -21.401 1.00 76.94 101 ILE A CA 1
ATOM 800 C C . ILE A 1 101 ? 14.148 -1.598 -22.228 1.00 76.94 101 ILE A C 1
ATOM 802 O O . ILE A 1 101 ? 14.993 -1.333 -23.088 1.00 76.94 101 ILE A O 1
ATOM 806 N N . LYS A 1 102 ? 13.682 -2.842 -22.052 1.00 75.56 102 LYS A N 1
ATOM 807 C CA . LYS A 1 102 ? 14.177 -4.008 -22.797 1.00 75.56 102 LYS A CA 1
ATOM 808 C C . LYS A 1 102 ? 13.938 -3.901 -24.306 1.00 75.56 102 LYS A C 1
ATOM 810 O O . LYS A 1 102 ? 14.759 -4.394 -25.069 1.00 75.56 102 LYS A O 1
ATOM 815 N N . ARG A 1 103 ? 12.856 -3.253 -24.753 1.00 72.00 103 ARG A N 1
ATOM 816 C CA . ARG A 1 103 ? 12.591 -2.977 -26.181 1.00 72.00 103 ARG A CA 1
ATOM 817 C C . ARG A 1 103 ? 13.411 -1.806 -26.732 1.00 72.00 103 ARG A C 1
ATOM 819 O O . ARG A 1 103 ? 13.746 -1.813 -27.914 1.00 72.00 103 ARG A O 1
ATOM 826 N N . LYS A 1 104 ? 13.750 -0.820 -25.896 1.00 74.56 104 LYS A N 1
ATOM 827 C CA . LYS A 1 104 ? 14.496 0.386 -26.294 1.00 74.56 104 LYS A CA 1
ATOM 828 C C . LYS A 1 104 ? 15.983 0.114 -26.535 1.00 74.56 104 LYS A C 1
ATOM 830 O O . LYS A 1 104 ? 16.582 0.733 -27.406 1.00 74.56 104 LYS A O 1
ATOM 835 N N . ILE A 1 105 ? 16.578 -0.832 -25.807 1.00 74.62 105 ILE A N 1
ATOM 836 C CA . ILE A 1 105 ? 17.996 -1.188 -25.978 1.00 74.62 105 ILE A CA 1
ATOM 837 C C . ILE A 1 105 ? 18.273 -1.758 -27.392 1.00 74.62 105 ILE A C 1
ATOM 839 O O . ILE A 1 105 ? 19.127 -1.202 -28.084 1.00 74.62 105 ILE A O 1
ATOM 843 N N . PRO A 1 106 ? 17.535 -2.771 -27.897 1.00 74.94 106 PRO A N 1
ATOM 844 C CA . PRO A 1 106 ? 17.721 -3.284 -29.255 1.00 74.94 106 PRO A CA 1
ATOM 845 C C . PRO A 1 106 ? 17.441 -2.252 -30.351 1.00 74.94 106 PRO A C 1
ATOM 847 O O . PRO A 1 106 ? 18.164 -2.213 -31.344 1.00 74.94 106 PRO A O 1
ATOM 850 N N . SER A 1 107 ? 16.422 -1.398 -30.188 1.00 74.00 107 SER A N 1
ATOM 851 C CA . SER A 1 107 ? 16.096 -0.383 -31.198 1.00 74.00 107 SER A CA 1
ATOM 852 C C . SER A 1 107 ? 17.157 0.718 -31.282 1.00 74.00 107 SER A C 1
ATOM 854 O O . SER A 1 107 ? 17.514 1.130 -32.386 1.00 74.00 107 SER A O 1
ATOM 856 N N . LEU A 1 108 ? 17.727 1.141 -30.148 1.00 80.19 108 LEU A N 1
ATOM 857 C CA . LEU A 1 108 ? 18.855 2.076 -30.116 1.00 80.19 108 LEU A CA 1
ATOM 858 C C . LEU A 1 108 ? 20.122 1.469 -30.730 1.00 80.19 108 LEU A C 1
ATOM 860 O O . LEU A 1 108 ? 20.811 2.148 -31.493 1.00 80.19 108 LEU A O 1
ATOM 864 N N . MET A 1 109 ? 20.412 0.193 -30.451 1.00 77.19 109 MET A N 1
ATOM 865 C CA . MET A 1 109 ? 21.539 -0.509 -31.078 1.00 77.19 109 MET A CA 1
ATOM 866 C C . MET A 1 109 ? 21.365 -0.607 -32.598 1.00 77.19 109 MET A C 1
ATOM 868 O O . MET A 1 109 ? 22.290 -0.278 -33.341 1.00 77.19 109 MET A O 1
ATOM 872 N N . LEU A 1 110 ? 20.171 -0.982 -33.066 1.00 84.31 110 LEU A N 1
ATOM 873 C CA . LEU A 1 110 ? 19.855 -1.060 -34.492 1.00 84.31 110 LEU A CA 1
ATOM 874 C C . LEU A 1 110 ? 20.001 0.305 -35.181 1.00 84.31 110 LEU A C 1
ATOM 876 O O . LEU A 1 110 ? 20.628 0.397 -36.236 1.00 84.31 110 LEU A O 1
ATOM 880 N N . TYR A 1 111 ? 19.483 1.370 -34.566 1.00 79.81 111 TYR A N 1
ATOM 881 C CA . TYR A 1 111 ? 19.625 2.736 -35.072 1.00 79.81 111 TYR A CA 1
ATOM 882 C C . TYR A 1 111 ? 21.097 3.181 -35.147 1.00 79.81 111 TYR A C 1
ATOM 884 O O . TYR A 1 111 ? 21.525 3.782 -36.136 1.00 79.81 111 TYR A O 1
ATOM 892 N N . GLY A 1 112 ? 21.904 2.830 -34.140 1.00 83.75 112 GLY A N 1
ATOM 893 C CA . GLY A 1 112 ? 23.349 3.067 -34.147 1.00 83.75 112 GLY A CA 1
ATOM 894 C C . GLY A 1 112 ? 24.063 2.334 -35.287 1.00 83.75 112 GLY A C 1
ATOM 895 O O . GLY A 1 112 ? 24.838 2.948 -36.023 1.00 83.75 112 GLY A O 1
ATOM 896 N N . MET A 1 113 ? 23.759 1.048 -35.490 1.00 82.00 113 MET A N 1
ATOM 897 C CA . MET A 1 113 ? 24.325 0.249 -36.586 1.00 82.00 113 MET A CA 1
ATOM 898 C C . MET A 1 113 ? 23.943 0.803 -37.962 1.00 82.00 113 MET A C 1
ATOM 900 O O . MET A 1 113 ? 24.802 0.912 -38.837 1.00 82.00 113 MET A O 1
ATOM 904 N N . GLN A 1 114 ? 22.683 1.204 -38.152 1.00 82.81 114 GLN A N 1
ATOM 905 C CA . GLN A 1 114 ? 22.223 1.821 -39.398 1.00 82.81 114 GLN A CA 1
ATOM 906 C C . GLN A 1 114 ? 22.986 3.115 -39.701 1.00 82.81 114 GLN A C 1
ATOM 908 O O . GLN A 1 114 ? 23.479 3.275 -40.815 1.00 82.81 114 GLN A O 1
ATOM 913 N N . ARG A 1 115 ? 23.175 4.002 -38.714 1.00 84.50 115 ARG A N 1
ATOM 914 C CA . ARG A 1 115 ? 23.963 5.235 -38.900 1.00 84.50 115 ARG A CA 1
ATOM 915 C C . ARG A 1 115 ? 25.412 4.965 -39.301 1.00 84.50 115 ARG A C 1
ATOM 917 O O . ARG A 1 115 ? 25.913 5.625 -40.209 1.00 84.50 115 ARG A O 1
ATOM 924 N N . VAL A 1 116 ? 26.075 4.007 -38.651 1.00 79.44 116 VAL A N 1
ATOM 925 C CA . VAL A 1 116 ? 27.465 3.642 -38.978 1.00 79.44 116 VAL A CA 1
ATOM 926 C C . VAL A 1 116 ? 27.557 3.058 -40.387 1.00 79.44 116 VAL A C 1
ATOM 928 O O . VAL A 1 116 ? 28.475 3.395 -41.131 1.00 79.44 116 VAL A O 1
ATOM 931 N N . ASN A 1 117 ? 26.598 2.219 -40.782 1.00 76.31 117 ASN A N 1
ATOM 932 C CA . ASN A 1 117 ? 26.569 1.631 -42.119 1.00 76.31 117 ASN A CA 1
ATOM 933 C C . ASN A 1 117 ? 26.306 2.678 -43.207 1.00 76.31 117 ASN A C 1
ATOM 935 O O . ASN A 1 117 ? 26.983 2.658 -44.232 1.00 76.31 117 ASN A O 1
ATOM 939 N N . VAL A 1 118 ? 25.398 3.631 -42.967 1.00 82.25 118 VAL A N 1
ATOM 940 C CA . VAL A 1 118 ? 25.156 4.757 -43.883 1.00 82.25 118 VAL A CA 1
ATOM 941 C C . VAL A 1 118 ? 26.413 5.619 -44.028 1.00 82.25 118 VAL A C 1
ATOM 943 O O . VAL A 1 118 ? 26.820 5.894 -45.150 1.00 82.25 118 VAL A O 1
ATOM 946 N N . GLN A 1 119 ? 27.087 5.974 -42.927 1.00 77.19 119 GLN A N 1
ATOM 947 C CA . GLN A 1 119 ? 28.340 6.744 -42.980 1.00 77.19 119 GLN A CA 1
ATOM 948 C C . GLN A 1 119 ? 29.476 6.007 -43.703 1.00 77.19 119 GLN A C 1
ATOM 950 O O . GLN A 1 119 ? 30.257 6.622 -44.430 1.00 77.19 119 GLN A O 1
ATOM 955 N N . LYS A 1 120 ? 29.585 4.687 -43.516 1.00 76.75 120 LYS A N 1
ATOM 956 C CA . LYS A 1 120 ? 30.553 3.870 -44.257 1.00 76.75 120 LYS A CA 1
ATOM 957 C C . LYS A 1 120 ? 30.237 3.866 -45.750 1.00 76.75 120 LYS A C 1
ATOM 959 O O . LYS A 1 120 ? 31.151 4.079 -46.536 1.00 76.75 120 LYS A O 1
ATOM 964 N N . ALA A 1 121 ? 28.968 3.685 -46.122 1.00 77.38 121 ALA A N 1
ATOM 965 C CA . ALA A 1 121 ? 28.524 3.681 -47.513 1.00 77.38 121 ALA A CA 1
ATOM 966 C C . ALA A 1 121 ? 28.806 5.019 -48.216 1.00 77.38 121 ALA A C 1
ATOM 968 O O . ALA A 1 121 ? 29.328 5.024 -49.332 1.00 77.38 121 ALA A O 1
ATOM 969 N N . THR A 1 122 ? 28.535 6.147 -47.550 1.00 72.50 122 THR A N 1
ATOM 970 C CA . THR A 1 122 ? 28.847 7.480 -48.089 1.00 72.50 122 THR A CA 1
ATOM 971 C C . THR A 1 122 ? 30.350 7.671 -48.266 1.00 72.50 122 THR A C 1
ATOM 973 O O . THR A 1 122 ? 30.785 8.069 -49.338 1.00 72.50 122 THR A O 1
ATOM 976 N N . TYR A 1 123 ? 31.164 7.285 -47.276 1.00 72.75 123 TYR A N 1
ATOM 977 C CA . TYR A 1 123 ? 32.622 7.403 -47.374 1.00 72.75 123 TYR A CA 1
ATOM 978 C C . TYR A 1 123 ? 33.207 6.526 -48.493 1.00 72.75 123 TYR A C 1
ATOM 980 O O . TYR A 1 123 ? 34.105 6.950 -49.219 1.00 72.75 123 TYR A O 1
ATOM 988 N N . THR A 1 124 ? 32.682 5.310 -48.681 1.00 74.25 124 THR A N 1
ATOM 989 C CA . THR A 1 124 ? 33.099 4.438 -49.789 1.00 74.25 124 THR A CA 1
ATOM 990 C C . THR A 1 124 ? 32.675 4.974 -51.152 1.00 74.25 124 THR A C 1
ATOM 992 O O . THR A 1 124 ? 33.459 4.878 -52.096 1.00 74.25 124 THR A O 1
ATOM 995 N N . ALA A 1 125 ? 31.480 5.562 -51.256 1.00 74.62 125 ALA A N 1
ATOM 996 C CA . ALA A 1 125 ? 31.008 6.184 -52.488 1.00 74.62 125 ALA A CA 1
ATOM 997 C C . ALA A 1 125 ? 31.856 7.414 -52.841 1.00 74.62 125 ALA A C 1
ATOM 999 O O . ALA A 1 125 ? 32.300 7.527 -53.980 1.00 74.62 125 ALA A O 1
ATOM 1000 N N . ASP A 1 126 ? 32.173 8.263 -51.859 1.00 69.62 126 ASP A N 1
ATOM 1001 C CA . ASP A 1 126 ? 33.049 9.428 -52.030 1.00 69.62 126 ASP A CA 1
ATOM 1002 C C . ASP A 1 126 ? 34.463 9.014 -52.477 1.00 69.62 126 ASP A C 1
ATOM 1004 O O . ASP A 1 126 ? 35.041 9.616 -53.383 1.00 69.62 126 ASP A O 1
ATOM 1008 N N . LEU A 1 127 ? 35.025 7.945 -51.896 1.00 74.31 127 LEU A N 1
ATOM 1009 C CA . LEU A 1 127 ? 36.322 7.397 -52.313 1.00 74.31 127 LEU A CA 1
ATOM 1010 C C . LEU A 1 127 ? 36.297 6.834 -53.740 1.00 74.31 127 LEU A C 1
ATOM 1012 O O . LEU A 1 127 ? 37.253 7.040 -54.491 1.00 74.31 127 LEU A O 1
ATOM 1016 N N . GLN A 1 128 ? 35.231 6.127 -54.127 1.00 76.88 128 GLN A N 1
ATOM 1017 C CA . GLN A 1 128 ? 35.064 5.645 -55.501 1.00 76.88 128 GLN A CA 1
ATOM 1018 C C . GLN A 1 128 ? 34.925 6.812 -56.485 1.00 76.88 128 GLN A C 1
ATOM 1020 O O . GLN A 1 128 ? 35.575 6.797 -57.530 1.00 76.88 128 GLN A O 1
ATOM 1025 N N . TRP A 1 129 ? 34.158 7.846 -56.131 1.00 69.38 129 TRP A N 1
ATOM 1026 C CA . TRP A 1 129 ? 33.995 9.054 -56.945 1.00 69.38 129 TRP A CA 1
ATOM 1027 C C . TRP A 1 129 ? 35.325 9.788 -57.158 1.00 69.38 129 TRP A C 1
ATOM 1029 O O . TRP A 1 129 ? 35.663 10.152 -58.287 1.00 69.38 129 TRP A O 1
ATOM 1039 N N . ASN A 1 130 ? 36.123 9.938 -56.097 1.00 70.19 130 ASN A N 1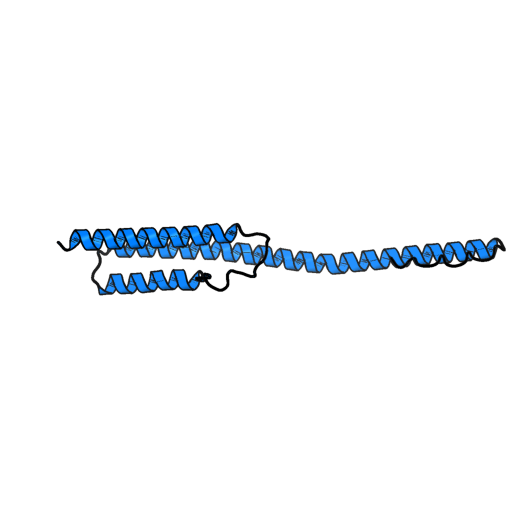
ATOM 1040 C CA . ASN A 1 130 ? 37.446 10.565 -56.163 1.00 70.19 130 ASN A CA 1
ATOM 1041 C C . ASN A 1 130 ? 38.445 9.739 -56.989 1.00 70.19 130 ASN A C 1
ATOM 1043 O O . ASN A 1 130 ? 39.200 10.311 -5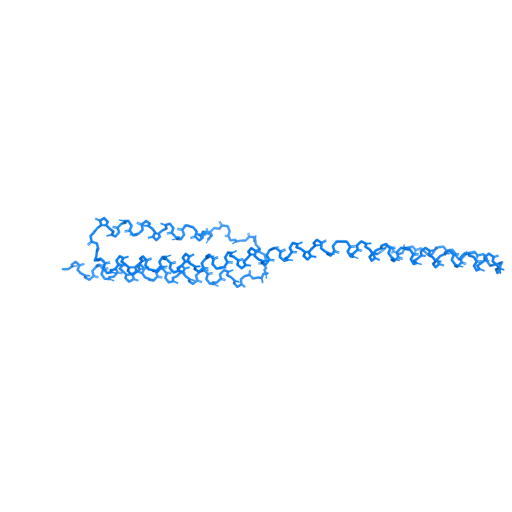7.777 1.00 70.19 130 ASN A O 1
ATOM 1047 N N . ARG A 1 131 ? 38.398 8.400 -56.887 1.00 68.69 131 ARG A N 1
ATOM 1048 C CA . ARG A 1 131 ? 39.214 7.486 -57.707 1.00 68.69 131 ARG A CA 1
ATOM 1049 C C . ARG A 1 131 ? 38.882 7.590 -59.199 1.00 68.69 131 ARG A C 1
ATOM 1051 O O . ARG A 1 131 ? 39.795 7.568 -60.013 1.00 68.69 131 ARG A O 1
ATOM 1058 N N . VAL A 1 132 ? 37.603 7.706 -59.559 1.00 73.81 132 VAL A N 1
ATOM 1059 C CA . VAL A 1 132 ? 37.170 7.876 -60.962 1.00 73.81 132 VAL A CA 1
ATOM 1060 C C . VAL A 1 132 ? 37.510 9.275 -61.493 1.00 73.81 132 VAL A C 1
ATOM 1062 O O . VAL A 1 132 ? 37.748 9.441 -62.685 1.00 73.81 132 VAL A O 1
ATOM 1065 N N . SER A 1 133 ? 37.582 10.276 -60.613 1.00 68.94 133 SER A N 1
ATOM 1066 C CA . SER A 1 133 ? 37.741 11.686 -60.998 1.00 68.94 133 SER A CA 1
ATOM 1067 C C . SER A 1 133 ? 39.168 12.232 -60.919 1.00 68.94 133 SER A C 1
ATOM 1069 O O . SER A 1 133 ? 39.350 13.428 -61.142 1.00 68.94 133 SER A O 1
ATOM 1071 N N . ASN A 1 134 ? 40.170 11.407 -60.583 1.00 64.25 134 ASN A N 1
ATOM 1072 C CA . ASN A 1 134 ? 41.567 11.824 -60.357 1.00 64.25 134 ASN A CA 1
ATOM 1073 C C . ASN A 1 134 ? 41.716 13.039 -59.413 1.00 64.25 134 ASN A C 1
ATOM 1075 O O . ASN A 1 134 ? 42.638 13.840 -59.564 1.00 64.25 134 ASN A O 1
ATOM 1079 N N . ARG A 1 135 ? 40.811 13.204 -58.439 1.00 60.50 135 ARG A N 1
ATOM 1080 C CA . ARG A 1 135 ? 40.938 14.230 -57.392 1.00 60.50 135 ARG A CA 1
ATOM 1081 C C . ARG A 1 135 ? 41.507 13.577 -56.137 1.00 60.50 135 ARG A C 1
ATOM 1083 O O . ARG A 1 135 ? 40.971 12.570 -55.678 1.00 60.50 135 ARG A O 1
ATOM 1090 N N . GLU A 1 136 ? 42.592 14.128 -55.594 1.00 57.56 136 GLU A N 1
ATOM 1091 C CA . GLU A 1 136 ? 43.150 13.673 -54.315 1.00 57.56 136 GLU A CA 1
ATOM 1092 C C . GLU A 1 136 ? 42.076 13.722 -53.208 1.00 57.56 136 GLU A C 1
ATOM 1094 O O . GLU A 1 136 ? 41.265 14.655 -53.180 1.00 57.56 136 GLU A O 1
ATOM 1099 N N . PRO A 1 137 ? 42.019 12.720 -52.307 1.00 59.34 137 PRO A N 1
ATOM 1100 C CA . PRO A 1 137 ? 40.981 12.657 -51.287 1.00 59.34 137 PRO A CA 1
ATOM 1101 C C . PRO A 1 137 ? 41.093 13.838 -50.307 1.00 59.34 137 PRO A C 1
ATOM 1103 O O . PRO A 1 137 ? 42.200 14.202 -49.906 1.00 59.34 137 PRO A O 1
ATOM 1106 N N . PRO A 1 138 ? 39.963 14.431 -49.873 1.00 63.38 138 PRO A N 1
ATOM 1107 C CA . PRO A 1 138 ? 39.989 15.561 -48.954 1.00 63.38 138 PRO A CA 1
ATOM 1108 C C . PRO A 1 138 ? 40.575 15.139 -47.601 1.00 63.38 138 PRO A C 1
ATOM 1110 O O . PRO A 1 138 ? 40.145 14.148 -47.006 1.00 63.38 138 PRO A O 1
ATOM 1113 N N . ALA A 1 139 ? 41.549 15.909 -47.108 1.00 58.12 139 ALA A N 1
ATOM 1114 C CA . ALA A 1 139 ? 42.185 15.672 -45.817 1.00 58.12 139 ALA A CA 1
ATOM 1115 C C . ALA A 1 139 ? 41.136 15.624 -44.682 1.00 58.12 139 ALA A C 1
ATOM 1117 O O . ALA A 1 139 ? 40.200 16.435 -44.672 1.00 58.12 139 ALA A O 1
ATOM 1118 N N . PRO A 1 140 ? 41.259 14.691 -43.717 1.00 59.09 140 PRO A N 1
ATOM 1119 C CA . PRO A 1 140 ? 40.313 14.591 -42.613 1.00 59.09 140 PRO A CA 1
ATOM 1120 C C . PRO A 1 140 ? 40.319 15.890 -41.800 1.00 59.09 140 PRO A C 1
ATOM 1122 O O . PRO A 1 140 ? 41.359 16.325 -41.305 1.00 59.09 140 PRO A O 1
ATOM 1125 N N . LYS A 1 141 ? 39.145 16.521 -41.670 1.00 63.41 141 LYS A N 1
ATOM 1126 C CA . LYS A 1 141 ? 38.987 17.757 -40.892 1.00 63.41 141 LYS A CA 1
ATOM 1127 C C . LYS A 1 141 ? 39.388 17.507 -39.427 1.00 63.41 141 LYS A C 1
ATOM 1129 O O . LYS A 1 141 ? 38.959 16.494 -38.863 1.00 63.41 141 LYS A O 1
ATOM 1134 N N . PRO A 1 142 ? 40.176 18.401 -38.801 1.00 50.16 142 PRO A N 1
ATOM 1135 C CA . PRO A 1 142 ? 40.592 18.234 -37.414 1.00 50.16 142 PRO A CA 1
ATOM 1136 C C . PRO A 1 142 ? 39.366 18.202 -36.494 1.00 50.16 142 PRO A C 1
ATOM 1138 O O . PRO A 1 142 ? 38.459 19.026 -36.617 1.00 50.16 142 PRO A O 1
ATOM 1141 N N . ARG A 1 143 ? 39.319 17.220 -35.583 1.00 47.56 143 ARG A N 1
ATOM 1142 C CA . ARG A 1 143 ? 38.285 17.151 -34.543 1.00 47.56 143 ARG A CA 1
ATOM 1143 C C . ARG A 1 143 ? 38.516 18.296 -33.560 1.00 47.56 143 ARG A C 1
ATOM 1145 O O . ARG A 1 143 ? 39.527 18.299 -32.865 1.00 47.56 143 ARG A O 1
ATOM 1152 N N . CYS A 1 144 ? 37.583 19.242 -33.497 1.00 49.06 144 CYS A N 1
ATOM 1153 C CA . CYS A 1 144 ? 37.523 20.206 -32.405 1.00 49.06 144 CYS A CA 1
ATOM 1154 C C . CYS A 1 144 ? 37.128 19.461 -31.127 1.00 49.06 144 CYS A C 1
ATOM 1156 O O . CYS A 1 144 ? 36.012 18.954 -31.026 1.00 49.06 144 CYS A O 1
ATOM 1158 N N . TYR A 1 145 ? 38.057 19.375 -30.178 1.00 50.22 145 TYR A N 1
ATOM 1159 C CA . TYR A 1 145 ? 37.744 19.051 -28.794 1.00 50.22 145 TYR A CA 1
ATOM 1160 C C . TYR A 1 145 ? 37.414 20.375 -28.095 1.00 50.22 145 TYR A C 1
ATOM 1162 O O . TYR A 1 145 ? 38.288 21.234 -27.979 1.00 50.22 145 TYR A O 1
ATOM 1170 N N . HIS A 1 146 ? 36.153 20.546 -27.704 1.00 57.28 146 HIS A N 1
ATOM 1171 C CA . HIS A 1 146 ? 35.690 21.584 -26.784 1.00 57.28 146 HIS A CA 1
ATOM 1172 C C . HIS A 1 146 ? 34.987 20.903 -25.619 1.00 57.28 146 HIS A C 1
ATOM 1174 O O . HIS A 1 146 ? 34.222 19.949 -25.895 1.00 57.28 146 HIS A O 1
#

Foldseek 3Di:
DVPVVLVVVLVVVVVLLVVLVVVVVVVVPDDDDDPPPDPPPCCDPVNSLVVLVVVLVVCVVVVHDPVSSVVSVVSSVVSVVVVVVVVVVVVVVVVVVVVVVVVVVVVVVVVVVVVVVVVVVVVVVLVVVCVVVVHDDDDDDDDDDD

Radius of gyration: 32.61 Å; chains: 1; bounding box: 62×29×96 Å